Protein AF-A0A8T1YS46-F1 (afdb_monomer_lite)

Secondary structure (DSSP, 8-state):
-------SS--TTHHHHHHHHHHHH-TTS--EEEEEHHHHHHHGGGHHHHHHTT---EEEEEE-SSSS---GGG---HHHHHHHHHHHHSSS-EEEEEE---HHHH-

Radius of gyration: 14.26 Å; chains: 1; bounding box: 38×26×32 Å

Sequence (107 aa):
MNWLVSRGYPSLGFELSTAIGGSAANPNAVVVYIDGDGSFLNSLHELPTLYTENLPIKILLLNNHHFGVFQWEYMLREELQGAIQTMLDTPGSYLLDVVAPSQKEIA

pLDDT: mean 87.82, std 11.09, range [53.03, 97.88]

InterPro domains:
  IPR000399 TPP-binding enzyme, conserved site [PS00187] (20-39)
  IPR011766 Thiamine pyrophosphate enzyme, TPP-binding [PF02775] (2-73)
  IPR045229 Thiamine pyrophosphate enzyme [PTHR18968] (2-75)

Structure (mmCIF, N/CA/C/O backbone):
data_AF-A0A8T1YS46-F1
#
_entry.id   AF-A0A8T1YS46-F1
#
loop_
_atom_site.group_PDB
_atom_site.id
_atom_site.type_symbol
_atom_site.label_atom_id
_atom_site.label_alt_id
_atom_site.label_comp_id
_atom_site.label_asym_id
_atom_site.label_entity_id
_atom_site.label_seq_id
_atom_site.pdbx_PDB_ins_code
_atom_site.Cartn_x
_atom_site.Cartn_y
_atom_site.Cartn_z
_atom_site.occupancy
_atom_site.B_iso_or_equiv
_atom_site.auth_seq_id
_atom_site.auth_comp_id
_atom_site.auth_asym_id
_atom_site.auth_atom_id
_atom_site.pdbx_PDB_model_num
ATOM 1 N N . MET A 1 1 ? -12.255 -14.786 -1.022 1.00 53.91 1 MET A N 1
ATOM 2 C CA . MET A 1 1 ? -11.582 -14.461 -2.298 1.00 53.91 1 MET A CA 1
ATOM 3 C C . MET A 1 1 ? -10.528 -13.435 -1.925 1.00 53.91 1 MET A C 1
ATOM 5 O O . MET A 1 1 ? -10.913 -12.429 -1.353 1.00 53.91 1 MET A O 1
ATOM 9 N N . ASN A 1 2 ? -9.239 -13.744 -2.089 1.00 84.31 2 ASN A N 1
ATOM 10 C CA . ASN A 1 2 ? -8.159 -13.008 -1.401 1.00 84.31 2 ASN A CA 1
ATOM 11 C C . ASN A 1 2 ? -7.286 -12.170 -2.352 1.00 84.31 2 ASN A C 1
ATOM 13 O O . ASN A 1 2 ? -6.371 -11.501 -1.896 1.00 84.31 2 ASN A O 1
ATOM 17 N N . TRP A 1 3 ? -7.565 -12.217 -3.657 1.00 89.75 3 TRP A N 1
ATOM 18 C CA . TRP A 1 3 ? -6.828 -11.497 -4.694 1.00 89.75 3 TRP A CA 1
ATOM 19 C C . TRP A 1 3 ? -7.822 -10.772 -5.593 1.00 89.75 3 TRP A C 1
ATOM 21 O O . TRP A 1 3 ? -8.703 -11.412 -6.172 1.00 89.75 3 TRP A O 1
ATOM 31 N N . LEU A 1 4 ? -7.678 -9.453 -5.694 1.00 89.06 4 LEU A N 1
ATOM 32 C CA . LEU A 1 4 ? -8.492 -8.591 -6.544 1.00 89.06 4 LEU A CA 1
ATOM 33 C C . LEU A 1 4 ? -7.556 -7.931 -7.558 1.00 89.06 4 LEU A C 1
ATOM 35 O O . LEU A 1 4 ? -6.654 -7.199 -7.173 1.00 89.06 4 LEU A O 1
ATOM 39 N N . VAL A 1 5 ? -7.732 -8.248 -8.839 1.00 87.94 5 VAL A N 1
ATOM 40 C CA . VAL A 1 5 ? -6.878 -7.774 -9.940 1.00 87.94 5 VAL A CA 1
ATOM 41 C C . VAL A 1 5 ? -7.729 -7.565 -11.190 1.00 87.94 5 VAL A C 1
ATOM 43 O O . VAL A 1 5 ? -8.629 -8.370 -11.460 1.00 87.94 5 VAL A O 1
ATOM 46 N N . SER A 1 6 ? -7.446 -6.527 -11.982 1.00 83.94 6 SER A N 1
ATOM 47 C CA . SER A 1 6 ? -8.127 -6.349 -13.267 1.00 83.94 6 SER A CA 1
ATOM 48 C C . SER A 1 6 ? -7.551 -7.297 -14.323 1.00 83.94 6 SER A C 1
ATOM 50 O O . SER A 1 6 ? -6.425 -7.132 -14.784 1.00 83.94 6 SER A O 1
ATOM 52 N N . ARG A 1 7 ? -8.317 -8.329 -14.706 1.00 80.00 7 ARG A N 1
ATOM 53 C CA . ARG A 1 7 ? -7.858 -9.375 -15.648 1.00 80.00 7 ARG A CA 1
ATOM 54 C C . ARG A 1 7 ? -8.409 -9.239 -17.066 1.00 80.00 7 ARG A C 1
ATOM 56 O O . ARG A 1 7 ? -7.796 -9.755 -17.992 1.00 80.00 7 ARG A O 1
ATOM 63 N N . GLY A 1 8 ? -9.573 -8.609 -17.233 1.00 79.62 8 GLY A N 1
ATOM 64 C CA . GLY A 1 8 ? -10.247 -8.486 -18.535 1.00 79.62 8 GLY A CA 1
ATOM 65 C C . GLY A 1 8 ? -9.888 -7.210 -19.296 1.00 79.62 8 GLY A C 1
ATOM 66 O O . GLY A 1 8 ? -9.800 -7.227 -20.519 1.00 79.62 8 GLY A O 1
ATOM 67 N N . TYR A 1 9 ? -9.655 -6.118 -18.570 1.00 80.88 9 TYR A N 1
ATOM 68 C CA . TYR A 1 9 ? -9.253 -4.831 -19.122 1.00 80.88 9 TYR A CA 1
ATOM 69 C C . TYR A 1 9 ? -8.256 -4.186 -18.151 1.00 80.88 9 TYR A C 1
ATOM 71 O O . TYR A 1 9 ? -8.691 -3.621 -17.145 1.00 80.88 9 TYR A O 1
ATOM 79 N N . PRO A 1 10 ? -6.937 -4.334 -18.373 1.00 76.44 10 PRO A N 1
ATOM 80 C CA . PRO A 1 10 ? -5.922 -3.826 -17.454 1.00 76.44 10 PRO A CA 1
ATOM 81 C C . PRO A 1 10 ? -5.939 -2.292 -17.474 1.00 76.44 10 PRO A C 1
ATOM 83 O O . PRO A 1 10 ? -5.325 -1.657 -18.329 1.00 76.44 10 PRO A O 1
ATOM 86 N N . SER A 1 11 ? -6.719 -1.712 -16.563 1.00 81.38 11 SER A N 1
ATOM 87 C CA . SER A 1 11 ? -6.874 -0.272 -16.393 1.00 81.38 11 SER A CA 1
ATOM 88 C C . SER A 1 11 ? -5.948 0.186 -15.287 1.00 81.38 11 SER A C 1
ATOM 90 O O . SER A 1 11 ? -6.022 -0.338 -14.182 1.00 81.38 11 SER A O 1
ATOM 92 N N . LEU A 1 12 ? -5.134 1.194 -15.576 1.00 85.44 12 LEU A N 1
ATOM 93 C CA . LEU A 1 12 ? -4.290 1.839 -14.577 1.00 85.44 12 LEU A CA 1
ATOM 94 C C . LEU A 1 12 ? -5.158 2.567 -13.549 1.00 85.44 12 LEU A C 1
ATOM 96 O O . LEU A 1 12 ? -6.167 3.177 -13.918 1.00 85.44 12 LEU A O 1
ATOM 100 N N . GLY A 1 13 ? -4.757 2.502 -12.282 1.00 80.38 13 GLY A N 1
ATOM 101 C CA . GLY A 1 13 ? -5.456 3.146 -11.171 1.00 80.38 13 GLY A CA 1
ATOM 102 C C . GLY A 1 13 ? -6.746 2.448 -10.719 1.00 80.38 13 GLY A C 1
ATOM 103 O O . GLY A 1 13 ? -7.498 3.013 -9.929 1.00 80.38 13 GLY A O 1
ATOM 104 N N . PHE A 1 14 ? -7.028 1.229 -11.188 1.00 85.94 14 PHE A N 1
ATOM 105 C CA . PHE A 1 14 ? -8.181 0.437 -10.734 1.00 85.94 14 PHE A CA 1
ATOM 106 C C . PHE A 1 14 ? -8.001 -0.065 -9.291 1.00 85.94 14 PHE A C 1
ATOM 108 O O . PHE A 1 14 ? -8.956 -0.253 -8.531 1.00 85.94 14 PHE A O 1
ATOM 115 N N . GLU A 1 15 ? -6.758 -0.313 -8.917 1.00 88.06 15 GLU A N 1
ATOM 116 C CA . GLU A 1 15 ? -6.372 -1.108 -7.768 1.00 88.06 15 GLU A CA 1
ATOM 117 C C . GLU A 1 15 ? -6.613 -0.387 -6.433 1.00 88.06 15 GLU A C 1
ATOM 119 O O . GLU A 1 15 ? -7.046 -1.035 -5.477 1.00 88.06 15 GLU A O 1
ATOM 124 N N . LEU A 1 16 ? -6.423 0.938 -6.358 1.00 93.19 16 LEU A N 1
ATOM 125 C CA . LEU A 1 16 ? -6.679 1.699 -5.127 1.00 93.19 16 LEU A CA 1
ATOM 126 C C . LEU A 1 16 ? -8.178 1.754 -4.798 1.00 93.19 16 LEU A C 1
ATOM 128 O O . LEU A 1 16 ? -8.562 1.419 -3.677 1.00 93.19 16 LEU A O 1
ATOM 132 N N . SER A 1 17 ? -9.034 2.040 -5.782 1.00 93.19 17 SER A N 1
ATOM 133 C CA . SER A 1 17 ? -10.496 2.005 -5.621 1.00 93.19 17 SER A CA 1
ATOM 134 C C . SER A 1 17 ? -10.988 0.623 -5.168 1.00 93.19 17 SER A C 1
ATOM 136 O O . SER A 1 17 ? -11.870 0.486 -4.314 1.00 93.19 17 SER A O 1
ATOM 138 N N . THR A 1 18 ? -10.342 -0.429 -5.674 1.00 94.44 18 THR A N 1
ATOM 139 C CA . THR A 1 18 ? -10.614 -1.818 -5.305 1.00 94.44 18 THR A CA 1
ATOM 140 C C . THR A 1 18 ? -10.162 -2.122 -3.877 1.00 94.44 18 THR A C 1
ATOM 142 O O . THR A 1 18 ? -10.882 -2.799 -3.141 1.00 94.44 18 THR A O 1
ATOM 145 N N . ALA A 1 19 ? -9.011 -1.599 -3.449 1.00 95.50 19 ALA A N 1
ATOM 146 C CA . ALA A 1 19 ? -8.538 -1.711 -2.073 1.00 95.50 19 ALA A CA 1
ATOM 147 C C . ALA A 1 19 ? -9.444 -0.950 -1.090 1.00 95.50 19 ALA A C 1
ATOM 149 O O . ALA A 1 19 ? -9.753 -1.475 -0.020 1.00 95.50 19 ALA A O 1
ATOM 150 N N . ILE A 1 20 ? -9.936 0.233 -1.475 1.00 96.12 20 ILE A N 1
ATOM 151 C CA . ILE A 1 20 ? -10.940 1.004 -0.726 1.00 96.12 20 ILE A CA 1
ATOM 152 C C . ILE A 1 20 ? -12.205 0.167 -0.527 1.00 96.12 20 ILE A C 1
ATOM 154 O O . ILE A 1 20 ? -12.624 -0.055 0.610 1.00 96.12 20 ILE A O 1
ATOM 158 N N . GLY A 1 21 ? -12.764 -0.382 -1.609 1.00 95.00 21 GLY A N 1
ATOM 159 C CA . GLY A 1 21 ? -13.934 -1.258 -1.534 1.00 95.00 21 GLY A CA 1
ATOM 160 C C . GLY A 1 21 ? -13.683 -2.517 -0.698 1.00 95.00 21 GLY A C 1
ATOM 161 O O . GLY A 1 21 ? -14.526 -2.901 0.111 1.00 95.00 21 GLY A O 1
ATOM 162 N N . GLY A 1 22 ? -12.510 -3.137 -0.842 1.00 94.69 22 GLY A N 1
ATOM 163 C CA . GLY A 1 22 ? -12.110 -4.317 -0.075 1.00 94.69 22 GLY A CA 1
ATOM 164 C C . GLY A 1 22 ? -11.995 -4.048 1.426 1.00 94.69 22 GLY A C 1
ATOM 165 O O . GLY A 1 22 ? -12.476 -4.850 2.226 1.00 94.69 22 GLY A O 1
ATOM 166 N N . SER A 1 23 ? -11.409 -2.911 1.808 1.00 95.44 23 SER A N 1
ATOM 167 C CA . SER A 1 23 ? -11.262 -2.507 3.210 1.00 95.44 23 SER A CA 1
ATOM 168 C C . SER A 1 23 ? -12.609 -2.143 3.831 1.00 95.44 23 SER A C 1
ATOM 170 O O . SER A 1 23 ? -12.923 -2.615 4.922 1.00 95.44 23 SER A O 1
ATOM 172 N N . ALA A 1 24 ? -13.450 -1.401 3.105 1.00 95.38 24 ALA A N 1
ATOM 173 C CA . ALA A 1 24 ? -14.797 -1.058 3.553 1.00 95.38 24 ALA A CA 1
ATOM 174 C C . ALA A 1 24 ? -15.700 -2.298 3.705 1.00 95.38 24 ALA A C 1
ATOM 176 O O . ALA A 1 24 ? -16.462 -2.403 4.665 1.00 95.38 24 ALA A O 1
ATOM 177 N N . ALA A 1 25 ? -15.600 -3.264 2.786 1.00 95.56 25 ALA A N 1
ATOM 178 C CA . ALA A 1 25 ? -16.380 -4.501 2.837 1.00 95.56 25 ALA A CA 1
ATOM 179 C C . ALA A 1 25 ? -15.886 -5.490 3.906 1.00 95.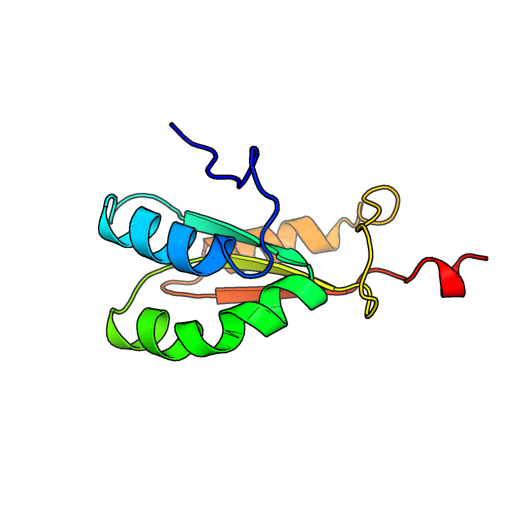56 25 ALA A C 1
ATOM 181 O O . ALA A 1 25 ? -16.641 -6.377 4.311 1.00 95.56 25 ALA A O 1
ATOM 182 N N . ASN A 1 26 ? -14.629 -5.377 4.345 1.00 94.12 26 ASN A N 1
ATOM 183 C CA . ASN A 1 26 ? -14.029 -6.312 5.292 1.00 94.12 26 ASN A CA 1
ATOM 184 C C . ASN A 1 26 ? -13.124 -5.594 6.316 1.00 94.12 26 ASN A C 1
ATOM 186 O O . ASN A 1 26 ? -11.899 -5.708 6.247 1.00 94.12 26 ASN A O 1
ATOM 190 N N . PRO A 1 27 ? -13.711 -4.890 7.306 1.00 91.56 27 PRO A N 1
ATOM 191 C CA . PRO A 1 27 ? -12.966 -4.005 8.213 1.00 91.56 27 PRO A CA 1
ATOM 192 C C . PRO A 1 27 ? -11.907 -4.698 9.082 1.00 91.56 27 PRO A C 1
ATOM 194 O O . PRO A 1 27 ? -11.005 -4.047 9.597 1.00 91.56 27 PRO A O 1
ATOM 197 N N . ASN A 1 28 ? -12.015 -6.018 9.260 1.00 93.12 28 ASN A N 1
ATOM 198 C CA . ASN A 1 28 ? -11.083 -6.815 10.065 1.00 93.12 28 ASN A CA 1
ATOM 199 C C . ASN A 1 28 ? -9.942 -7.426 9.236 1.00 93.12 28 ASN A C 1
ATOM 201 O O . ASN A 1 28 ? -9.071 -8.093 9.793 1.00 93.12 28 ASN A O 1
ATOM 205 N N . ALA A 1 29 ? -9.971 -7.276 7.911 1.00 93.56 29 ALA A N 1
ATOM 206 C CA . ALA A 1 29 ? -8.954 -7.826 7.033 1.00 93.56 29 ALA A CA 1
ATOM 207 C C . ALA A 1 29 ? -7.795 -6.840 6.856 1.00 93.56 29 ALA A C 1
ATOM 209 O O . ALA A 1 29 ? -7.994 -5.634 6.716 1.00 93.56 29 ALA A O 1
ATOM 210 N N . VAL A 1 30 ? -6.576 -7.373 6.778 1.00 95.00 30 VAL A N 1
ATOM 211 C CA . VAL A 1 30 ? -5.432 -6.604 6.285 1.00 95.00 30 VAL A CA 1
ATOM 212 C C . VAL A 1 30 ? -5.559 -6.499 4.769 1.00 95.00 30 VAL A C 1
ATOM 214 O O . VAL A 1 30 ? -5.491 -7.509 4.068 1.00 95.00 30 VAL A O 1
ATOM 217 N N . VAL A 1 31 ? -5.745 -5.280 4.267 1.00 96.75 31 VAL A N 1
ATOM 218 C CA . VAL A 1 31 ? -5.807 -4.999 2.830 1.00 96.75 31 VAL A CA 1
ATOM 219 C C . VAL A 1 31 ? -4.476 -4.420 2.381 1.00 96.75 31 VAL A C 1
ATOM 221 O O . VAL A 1 31 ? -4.059 -3.364 2.857 1.00 96.75 31 VAL A O 1
ATOM 224 N N . VAL A 1 32 ? -3.824 -5.122 1.454 1.00 96.75 32 VAL A N 1
ATOM 225 C CA . VAL A 1 32 ? -2.576 -4.683 0.828 1.00 96.75 32 VAL A CA 1
ATOM 226 C C . VAL A 1 32 ? -2.849 -4.341 -0.631 1.00 96.75 32 VAL A C 1
ATOM 228 O O . VAL A 1 32 ? -3.292 -5.186 -1.407 1.00 96.75 32 VAL A O 1
ATOM 231 N N . TYR A 1 33 ? -2.582 -3.093 -0.981 1.00 95.50 33 TYR A N 1
ATOM 232 C CA . TYR A 1 33 ? -2.583 -2.553 -2.328 1.00 95.50 33 TYR A CA 1
ATOM 233 C C . TYR A 1 33 ? -1.144 -2.583 -2.853 1.00 95.50 33 TYR A C 1
ATOM 235 O O . TYR A 1 33 ? -0.269 -1.935 -2.285 1.00 95.50 33 TYR A O 1
ATOM 243 N N . ILE A 1 34 ? -0.890 -3.372 -3.897 1.00 93.62 34 ILE A N 1
ATOM 244 C CA . ILE A 1 34 ? 0.431 -3.515 -4.522 1.00 93.62 34 ILE A CA 1
ATOM 245 C C . ILE A 1 34 ? 0.346 -2.915 -5.918 1.00 93.62 34 ILE A C 1
ATOM 247 O O . ILE A 1 34 ? -0.511 -3.341 -6.692 1.00 93.62 34 ILE A O 1
ATOM 251 N N . ASP A 1 35 ? 1.218 -1.960 -6.241 1.00 92.88 35 ASP A N 1
ATOM 252 C CA . ASP A 1 35 ? 1.187 -1.304 -7.550 1.00 92.88 35 ASP A CA 1
ATOM 253 C C . ASP A 1 35 ? 2.534 -0.734 -7.984 1.00 92.88 35 ASP A C 1
ATOM 255 O O . ASP A 1 35 ? 3.438 -0.574 -7.168 1.00 92.88 35 ASP A O 1
ATOM 259 N N . GLY A 1 36 ? 2.650 -0.406 -9.269 1.00 92.00 36 GLY A N 1
ATOM 260 C CA . GLY A 1 36 ? 3.757 0.379 -9.811 1.00 92.00 36 GLY A CA 1
ATOM 261 C C . GLY A 1 36 ? 3.522 1.888 -9.692 1.00 92.00 36 GLY A C 1
ATOM 262 O O . GLY A 1 36 ? 2.381 2.351 -9.657 1.00 92.00 36 GLY A O 1
ATOM 263 N N . ASP A 1 37 ? 4.600 2.671 -9.713 1.00 91.62 37 ASP A N 1
ATOM 264 C CA . ASP A 1 37 ? 4.580 4.143 -9.692 1.00 91.62 37 ASP A CA 1
ATOM 265 C C . ASP A 1 37 ? 3.705 4.744 -10.801 1.00 91.62 37 ASP A C 1
ATOM 267 O O . ASP A 1 37 ? 2.884 5.625 -10.542 1.00 91.62 37 ASP A O 1
ATOM 271 N N . GLY A 1 38 ? 3.802 4.219 -12.026 1.00 91.00 38 GLY A N 1
ATOM 272 C CA . GLY A 1 38 ? 2.995 4.694 -13.150 1.00 91.00 38 GLY A CA 1
ATOM 273 C C . GLY A 1 38 ? 1.485 4.522 -12.945 1.00 91.00 38 GLY A C 1
ATOM 274 O O . GLY A 1 38 ? 0.715 5.432 -13.253 1.00 91.00 38 GLY A O 1
ATOM 275 N N . SER A 1 39 ? 1.044 3.378 -12.417 1.00 91.56 39 SER A N 1
ATOM 276 C CA . SER A 1 39 ? -0.379 3.119 -12.152 1.00 91.56 39 SER A CA 1
ATOM 277 C C . SER A 1 39 ? -0.866 3.896 -10.930 1.00 91.56 39 SER A C 1
ATOM 279 O O . SER A 1 39 ? -1.896 4.564 -11.009 1.00 91.56 39 SER A O 1
ATOM 281 N N . PHE A 1 40 ? -0.069 3.938 -9.860 1.00 94.00 40 PHE A N 1
ATOM 282 C CA . PHE A 1 40 ? -0.386 4.682 -8.642 1.00 94.00 40 PHE A CA 1
ATOM 283 C C . PHE A 1 40 ? -0.658 6.171 -8.902 1.00 94.00 40 PHE A C 1
ATOM 285 O O . PHE A 1 40 ? -1.585 6.751 -8.336 1.00 94.00 40 PHE A O 1
ATOM 292 N N . LEU A 1 41 ? 0.094 6.797 -9.816 1.00 93.38 41 LEU A N 1
ATOM 293 C CA . LEU A 1 41 ? -0.139 8.189 -10.214 1.00 93.38 41 LEU A CA 1
ATOM 294 C C . LEU A 1 41 ? -1.523 8.423 -10.847 1.00 93.38 41 LEU A C 1
ATOM 296 O O . LEU A 1 41 ? -2.046 9.533 -10.754 1.00 93.38 41 LEU A O 1
ATOM 300 N N . ASN A 1 42 ? -2.142 7.401 -11.447 1.00 93.06 42 ASN A N 1
ATOM 301 C CA . ASN A 1 42 ? -3.492 7.505 -12.010 1.00 93.06 42 ASN A CA 1
ATOM 302 C C . ASN A 1 42 ? -4.584 7.466 -10.927 1.00 93.06 42 ASN A C 1
ATOM 304 O O . ASN A 1 42 ? -5.654 8.037 -11.128 1.00 93.06 42 ASN A O 1
ATOM 308 N N . SER A 1 43 ? -4.317 6.855 -9.770 1.00 92.44 43 SER A N 1
ATOM 309 C CA . SER A 1 43 ? -5.272 6.727 -8.658 1.00 92.44 43 SER A CA 1
ATOM 310 C C . SER A 1 43 ? -4.973 7.622 -7.455 1.00 92.44 43 SER A C 1
ATOM 312 O O . SER A 1 43 ? -5.746 7.652 -6.505 1.00 92.44 43 SER A O 1
ATOM 314 N N . LEU A 1 44 ? -3.891 8.404 -7.480 1.00 93.19 44 LEU A N 1
ATOM 315 C CA . LEU A 1 44 ? -3.440 9.234 -6.352 1.00 93.19 44 LEU A CA 1
ATOM 316 C C . LEU A 1 44 ? -4.528 10.167 -5.777 1.00 93.19 44 LEU A C 1
ATOM 318 O O . LEU A 1 44 ? -4.523 10.488 -4.589 1.00 93.19 44 LEU A O 1
ATOM 322 N N . HIS A 1 45 ? -5.491 10.569 -6.605 1.00 94.12 45 HIS A N 1
ATOM 323 C CA . HIS A 1 45 ? -6.634 11.393 -6.217 1.00 94.12 45 HIS A CA 1
ATOM 324 C C . HIS A 1 45 ? -7.608 10.717 -5.230 1.00 94.12 45 HIS A C 1
ATOM 326 O O . HIS A 1 45 ? -8.437 11.415 -4.652 1.00 94.12 45 HIS A O 1
ATOM 332 N N . GLU A 1 46 ? -7.504 9.404 -5.000 1.00 95.00 46 GLU A N 1
ATOM 333 C CA . GLU A 1 46 ? -8.318 8.659 -4.026 1.00 95.00 46 GLU A CA 1
ATOM 334 C C . GLU A 1 46 ? -7.675 8.573 -2.627 1.00 95.00 46 GLU A C 1
ATOM 336 O O . GLU A 1 46 ? -8.331 8.173 -1.665 1.00 95.00 46 GLU A O 1
ATOM 341 N N . LEU A 1 47 ? -6.410 8.990 -2.462 1.00 94.81 47 LEU A N 1
ATOM 342 C CA . LEU A 1 47 ? -5.754 9.036 -1.145 1.00 94.81 47 LEU A CA 1
ATOM 343 C C . LEU A 1 47 ? -6.526 9.861 -0.096 1.00 94.81 47 LEU A C 1
ATOM 345 O O . LEU A 1 47 ? -6.588 9.423 1.057 1.00 94.81 47 LEU A O 1
ATOM 349 N N . PRO A 1 48 ? -7.149 11.011 -0.438 1.00 96.25 48 PRO A N 1
ATOM 350 C CA . PRO A 1 48 ? -8.009 11.723 0.499 1.00 96.25 48 PRO A CA 1
ATOM 351 C C . PRO A 1 48 ? -9.164 10.862 1.010 1.00 96.25 48 PRO A C 1
ATOM 353 O O . PRO A 1 48 ? -9.456 10.929 2.196 1.00 96.25 48 PRO A O 1
ATOM 356 N N . THR A 1 49 ? -9.774 10.021 0.168 1.00 95.38 49 THR A N 1
ATOM 357 C CA . THR A 1 49 ? -10.866 9.120 0.572 1.00 95.38 49 THR A CA 1
ATOM 358 C C . THR A 1 49 ? -10.394 8.099 1.600 1.00 95.38 49 THR A C 1
ATOM 360 O O . THR A 1 49 ? -11.046 7.898 2.620 1.00 95.38 49 THR A O 1
ATOM 363 N N . LEU A 1 50 ? -9.229 7.490 1.370 1.00 94.19 50 LEU A N 1
ATOM 364 C CA . LEU A 1 50 ? -8.613 6.563 2.320 1.00 94.19 50 LEU A CA 1
ATOM 365 C C . LEU A 1 50 ? -8.386 7.230 3.688 1.00 94.19 50 LEU A C 1
ATOM 367 O O . LEU A 1 50 ? -8.661 6.616 4.720 1.00 94.19 50 LEU A O 1
ATOM 371 N N . TYR A 1 51 ? -7.947 8.494 3.697 1.00 93.94 51 TYR A N 1
ATOM 372 C CA . TYR A 1 51 ? -7.754 9.267 4.925 1.00 93.94 51 TYR A CA 1
ATOM 373 C C . TYR A 1 51 ? -9.079 9.635 5.607 1.00 93.94 51 TYR A C 1
ATOM 375 O O . TYR A 1 51 ? -9.220 9.434 6.812 1.00 93.94 51 TYR A O 1
ATOM 383 N N . THR A 1 52 ? -10.061 10.156 4.864 1.00 97.00 52 THR A N 1
ATOM 384 C CA . THR A 1 52 ? -11.341 10.615 5.431 1.00 97.00 52 THR A CA 1
ATOM 385 C C . THR A 1 52 ? -12.177 9.471 5.986 1.00 97.00 52 THR A C 1
ATOM 387 O O . THR A 1 52 ? -12.802 9.630 7.031 1.00 97.00 52 THR A O 1
ATOM 390 N N . GLU A 1 53 ? -12.155 8.316 5.321 1.00 96.50 53 GLU A N 1
ATOM 391 C CA . GLU A 1 53 ? -12.867 7.105 5.745 1.00 96.50 53 GLU A CA 1
ATOM 392 C C . GLU A 1 53 ? -12.061 6.265 6.754 1.00 96.50 53 GLU A C 1
ATOM 394 O O . GLU A 1 53 ? -12.527 5.226 7.219 1.00 96.50 53 GLU A O 1
ATOM 399 N N . ASN A 1 54 ? -10.856 6.720 7.119 1.00 95.50 54 ASN A N 1
ATOM 400 C CA . ASN A 1 54 ? -9.974 6.087 8.099 1.00 95.50 54 ASN A CA 1
ATOM 401 C C . ASN A 1 54 ? -9.676 4.607 7.772 1.00 95.50 54 ASN A C 1
ATOM 403 O O . ASN A 1 54 ? -9.674 3.738 8.648 1.00 95.50 54 ASN A O 1
ATOM 407 N N . LEU A 1 55 ? -9.452 4.315 6.485 1.00 97.12 55 LEU A N 1
ATOM 408 C CA . LEU A 1 55 ? -9.269 2.954 5.982 1.00 97.12 55 LEU A CA 1
ATOM 409 C C . LEU A 1 55 ? -7.812 2.493 6.178 1.00 97.12 55 LEU A C 1
ATOM 411 O O . LEU A 1 55 ? -6.891 3.137 5.667 1.00 97.12 55 LEU A O 1
ATOM 415 N N . PRO A 1 56 ? -7.558 1.360 6.866 1.00 96.56 56 PRO A N 1
ATOM 416 C CA . PRO A 1 56 ? -6.209 0.902 7.209 1.00 96.56 56 PRO A CA 1
ATOM 417 C C . PRO A 1 56 ? -5.504 0.168 6.049 1.00 96.56 56 PRO A C 1
ATOM 419 O O . PRO A 1 56 ? -4.992 -0.941 6.212 1.00 96.56 56 PRO A O 1
ATOM 422 N N . ILE A 1 57 ? -5.484 0.771 4.859 1.00 97.50 57 ILE A N 1
ATOM 423 C CA . ILE A 1 57 ? -4.923 0.160 3.645 1.00 97.50 57 ILE A CA 1
ATOM 424 C C . ILE A 1 57 ? -3.393 0.279 3.642 1.00 97.50 57 ILE A C 1
ATOM 426 O O . ILE A 1 57 ? -2.830 1.352 3.876 1.00 97.50 57 ILE A O 1
ATOM 430 N N . LYS A 1 58 ? -2.714 -0.834 3.353 1.00 97.75 58 LYS A N 1
ATOM 431 C CA . LYS A 1 58 ? -1.253 -0.918 3.220 1.00 97.75 58 LYS A CA 1
ATOM 432 C C . LYS A 1 58 ? -0.865 -0.790 1.755 1.00 97.75 58 LYS A C 1
ATOM 434 O O . LYS A 1 58 ? -1.268 -1.626 0.958 1.00 97.75 58 LYS A O 1
ATOM 439 N N . ILE A 1 59 ? -0.105 0.235 1.400 1.00 97.25 59 ILE A N 1
ATOM 440 C CA . ILE A 1 59 ? 0.318 0.517 0.028 1.00 97.25 59 ILE A CA 1
ATOM 441 C C . ILE A 1 59 ? 1.767 0.064 -0.129 1.00 97.25 59 ILE A C 1
ATOM 443 O O . ILE A 1 59 ? 2.663 0.638 0.485 1.00 97.25 59 ILE A O 1
ATOM 447 N N . LEU A 1 60 ? 1.990 -0.959 -0.948 1.00 95.56 60 LEU A N 1
ATOM 448 C CA . LEU A 1 60 ? 3.307 -1.428 -1.358 1.00 95.56 60 LEU A CA 1
ATOM 449 C C . LEU A 1 60 ? 3.575 -0.929 -2.778 1.00 95.56 60 LEU A C 1
ATOM 451 O O . LEU A 1 60 ? 3.103 -1.520 -3.752 1.00 95.56 60 LEU A O 1
ATOM 455 N N . LEU A 1 61 ? 4.310 0.173 -2.879 1.00 93.94 61 LEU A N 1
ATOM 456 C CA . LEU A 1 61 ? 4.629 0.804 -4.150 1.00 93.94 61 LEU A CA 1
ATOM 457 C C . LEU A 1 61 ? 5.940 0.235 -4.697 1.00 93.94 61 LEU A C 1
ATOM 459 O O . LEU A 1 61 ? 6.970 0.271 -4.030 1.00 93.94 61 LEU A O 1
ATOM 463 N N . LEU A 1 62 ? 5.895 -0.297 -5.912 1.00 92.12 62 LEU A N 1
ATOM 464 C CA . LEU A 1 62 ? 7.036 -0.840 -6.639 1.00 92.12 62 LEU A CA 1
ATOM 465 C C . LEU A 1 62 ? 7.512 0.201 -7.649 1.00 92.12 62 LEU A C 1
ATOM 467 O O . LEU A 1 62 ? 6.988 0.303 -8.758 1.00 92.12 62 LEU A O 1
ATOM 471 N N . ASN A 1 63 ? 8.488 1.004 -7.247 1.00 91.12 63 ASN A N 1
ATOM 472 C CA . ASN A 1 63 ? 8.877 2.204 -7.970 1.00 91.12 63 ASN A CA 1
ATOM 473 C C . ASN A 1 63 ? 10.161 1.964 -8.766 1.00 91.12 63 ASN A C 1
ATOM 475 O O . ASN A 1 63 ? 11.232 1.793 -8.189 1.00 91.12 63 ASN A O 1
ATOM 479 N N . ASN A 1 64 ? 10.056 1.945 -10.094 1.00 89.31 64 ASN A N 1
ATOM 480 C CA . ASN A 1 64 ? 11.206 1.818 -10.999 1.00 89.31 64 ASN A CA 1
ATOM 481 C C . ASN A 1 64 ? 11.456 3.102 -11.816 1.00 89.31 64 ASN A C 1
ATOM 483 O O . 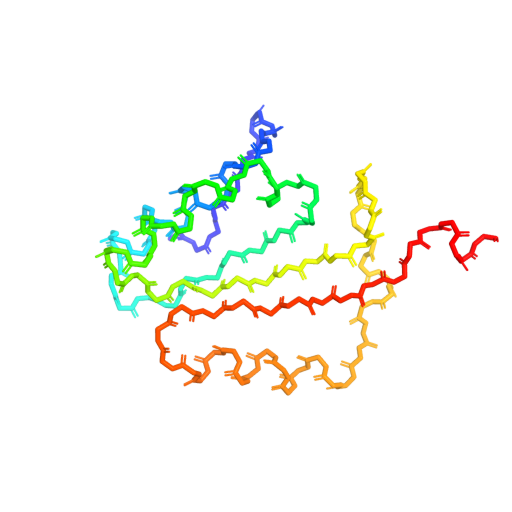ASN A 1 64 ? 12.222 3.081 -12.787 1.00 89.31 64 ASN A O 1
ATOM 487 N N . HIS A 1 65 ? 10.791 4.206 -11.456 1.00 87.44 65 HIS A N 1
ATOM 488 C CA . HIS A 1 65 ? 10.822 5.491 -12.157 1.00 87.44 65 HIS A CA 1
ATOM 489 C C . HIS A 1 65 ? 10.480 5.413 -13.655 1.00 87.44 65 HIS A C 1
ATOM 491 O O . HIS A 1 65 ? 10.918 6.257 -14.444 1.00 87.44 65 HIS A O 1
ATOM 497 N N . HIS A 1 66 ? 9.750 4.382 -14.081 1.00 84.44 66 HIS A N 1
ATOM 498 C CA . HIS A 1 66 ? 9.465 4.117 -15.482 1.00 84.44 66 HIS A CA 1
ATOM 499 C C . HIS A 1 66 ? 8.036 3.627 -15.677 1.00 84.44 66 HIS A C 1
ATOM 501 O O . HIS A 1 66 ? 7.556 2.691 -15.050 1.00 84.44 66 HIS A O 1
ATOM 507 N N . PHE A 1 67 ? 7.380 4.181 -16.691 1.00 82.19 67 PHE A N 1
ATOM 508 C CA . PHE A 1 67 ? 6.118 3.636 -17.158 1.00 82.19 67 PHE A CA 1
ATOM 509 C C . PHE A 1 67 ? 6.367 2.335 -17.937 1.00 82.19 67 PHE A C 1
ATOM 511 O O . PHE A 1 67 ? 6.649 2.356 -19.137 1.00 82.19 67 PHE A O 1
ATOM 518 N N . GLY A 1 68 ? 6.327 1.200 -17.243 1.00 78.94 68 GLY A N 1
ATOM 519 C CA . GLY A 1 68 ? 6.629 -0.106 -17.816 1.00 78.94 68 GLY A CA 1
ATOM 520 C C . 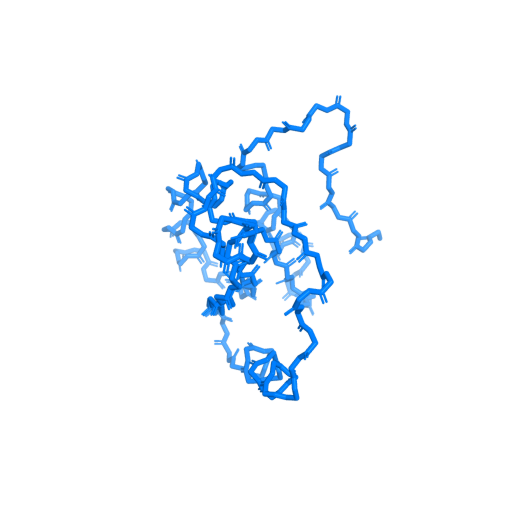GLY A 1 68 ? 6.358 -1.259 -16.857 1.00 78.94 68 GLY A C 1
ATOM 521 O O . GLY A 1 68 ? 5.937 -1.068 -15.719 1.00 78.94 68 GLY A O 1
ATOM 522 N N . VAL A 1 69 ? 6.596 -2.478 -17.336 1.00 79.81 69 VAL A N 1
ATOM 523 C CA . VAL A 1 69 ? 6.427 -3.683 -16.522 1.00 79.81 69 VAL A CA 1
ATOM 524 C C . VAL A 1 69 ? 7.535 -3.746 -15.479 1.00 79.81 69 VAL A C 1
ATOM 526 O O . VAL A 1 69 ? 8.722 -3.650 -15.796 1.00 79.81 69 VAL A O 1
ATOM 529 N N . PHE A 1 70 ? 7.130 -3.931 -14.230 1.00 79.62 70 PHE A N 1
ATOM 530 C CA . PHE A 1 70 ? 8.047 -4.152 -13.131 1.00 79.62 70 PHE A CA 1
ATOM 531 C C . PHE A 1 70 ? 8.710 -5.536 -13.246 1.00 79.62 70 PHE A C 1
ATOM 533 O O . PHE A 1 70 ? 8.023 -6.545 -13.408 1.00 79.62 70 PHE A O 1
ATOM 540 N N . GLN A 1 71 ? 10.040 -5.591 -13.147 1.00 76.50 71 GLN A N 1
ATOM 541 C CA . GLN A 1 71 ? 10.813 -6.837 -13.176 1.00 76.50 71 GLN A CA 1
ATOM 542 C C . GLN A 1 71 ? 11.215 -7.247 -11.759 1.00 76.50 71 GLN A C 1
ATOM 544 O O . GLN A 1 71 ? 11.958 -6.544 -11.074 1.00 76.50 71 GLN A O 1
ATOM 549 N N . TRP A 1 72 ? 10.694 -8.387 -11.315 1.00 74.56 72 TRP A N 1
ATOM 550 C CA . TRP A 1 72 ? 10.813 -8.890 -9.945 1.00 74.56 72 TRP A CA 1
ATOM 551 C C . 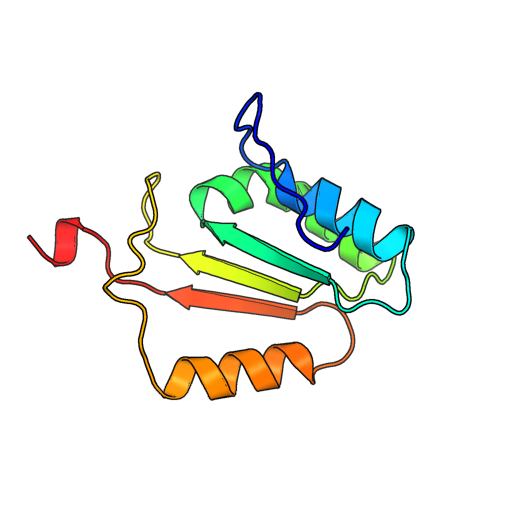TRP A 1 72 ? 12.187 -9.500 -9.642 1.00 74.56 72 TRP A C 1
ATOM 553 O O . TRP A 1 72 ? 12.536 -9.677 -8.476 1.00 74.56 72 TRP A O 1
ATOM 563 N N . GLU A 1 73 ? 12.987 -9.783 -10.669 1.00 71.31 73 GLU A N 1
ATOM 564 C CA . GLU A 1 73 ? 14.296 -10.432 -10.577 1.00 71.31 73 GLU A CA 1
ATOM 565 C C . GLU A 1 73 ? 15.302 -9.642 -9.718 1.00 71.31 73 GLU A C 1
ATOM 567 O O . GLU A 1 73 ? 16.266 -10.210 -9.209 1.00 71.31 73 GLU A O 1
ATOM 572 N N . TYR A 1 74 ? 15.059 -8.346 -9.501 1.00 66.75 74 TYR A N 1
ATOM 573 C CA . TYR A 1 74 ? 15.951 -7.436 -8.773 1.00 66.75 74 TYR A CA 1
ATOM 574 C C . TYR A 1 74 ? 15.485 -7.101 -7.342 1.00 66.75 74 TYR A C 1
ATOM 576 O O . TYR A 1 74 ? 16.079 -6.241 -6.690 1.00 66.75 74 TYR A O 1
ATOM 584 N N . MET A 1 75 ? 14.431 -7.759 -6.840 1.00 67.50 75 MET A N 1
ATOM 585 C CA . MET A 1 75 ? 13.720 -7.355 -5.612 1.00 67.50 75 MET A CA 1
ATOM 586 C C . MET A 1 75 ? 14.068 -8.110 -4.329 1.00 67.50 75 MET A C 1
ATOM 588 O O . MET A 1 75 ? 13.495 -7.830 -3.276 1.00 67.50 75 MET A O 1
ATOM 592 N N . LEU A 1 76 ? 15.004 -9.054 -4.364 1.00 64.38 76 LEU A N 1
ATOM 593 C CA . LEU A 1 76 ? 15.346 -9.835 -3.176 1.00 64.38 76 LEU A CA 1
ATOM 594 C C . LEU A 1 76 ? 16.408 -9.111 -2.340 1.00 64.38 76 LEU A C 1
ATOM 596 O O . LEU A 1 76 ? 17.600 -9.186 -2.629 1.00 64.38 76 LEU A O 1
ATOM 600 N N . ARG A 1 77 ? 15.953 -8.408 -1.298 1.00 72.94 77 ARG A N 1
ATOM 601 C CA . ARG A 1 77 ? 16.790 -7.726 -0.300 1.00 72.94 77 ARG A CA 1
ATOM 602 C C . ARG A 1 77 ? 16.341 -8.121 1.104 1.00 72.94 77 ARG A C 1
ATOM 604 O O . ARG A 1 77 ? 15.142 -8.112 1.377 1.00 72.94 77 ARG A O 1
ATOM 611 N N . GLU A 1 78 ? 17.278 -8.446 1.995 1.00 75.31 78 GLU A N 1
ATOM 612 C CA . GLU A 1 78 ? 16.956 -8.788 3.391 1.00 75.31 78 GLU A CA 1
ATOM 613 C C . GLU A 1 78 ? 16.251 -7.625 4.111 1.00 75.31 78 GLU A C 1
ATOM 615 O O . GLU A 1 78 ? 15.341 -7.850 4.910 1.00 75.31 78 GLU A O 1
ATOM 620 N N . GLU A 1 79 ? 16.581 -6.372 3.770 1.00 81.06 79 GLU A N 1
ATOM 621 C CA . GLU A 1 79 ? 15.961 -5.197 4.391 1.00 81.06 79 GLU A CA 1
ATOM 622 C C . GLU A 1 79 ? 14.467 -5.048 4.051 1.00 81.06 79 GLU A C 1
ATOM 624 O O . GLU A 1 79 ? 13.702 -4.487 4.842 1.00 81.06 79 GLU A O 1
ATOM 629 N N . LEU A 1 80 ? 14.019 -5.583 2.906 1.00 88.38 80 LEU A N 1
ATOM 630 C CA . LEU A 1 80 ? 12.629 -5.466 2.458 1.00 88.38 80 LEU A CA 1
ATOM 631 C C . LEU A 1 80 ? 11.667 -6.188 3.408 1.00 88.38 80 LEU A C 1
ATOM 633 O O . LEU A 1 80 ? 10.571 -5.696 3.670 1.00 88.38 80 LEU A O 1
ATOM 637 N N . GLN A 1 81 ? 12.080 -7.324 3.973 1.00 90.06 81 GLN A N 1
ATOM 638 C CA . GLN A 1 81 ? 11.244 -8.071 4.909 1.00 90.06 81 GLN A CA 1
ATOM 639 C C . GLN A 1 81 ? 10.963 -7.260 6.183 1.00 90.06 81 GLN A C 1
ATOM 641 O O . GLN A 1 81 ? 9.817 -7.193 6.629 1.00 90.06 81 GLN A O 1
ATOM 646 N N . GLY A 1 82 ? 11.986 -6.604 6.741 1.00 93.19 82 GLY A N 1
ATOM 647 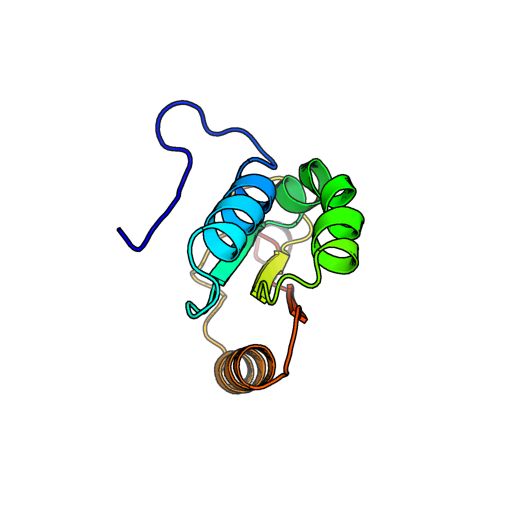C CA . GLY A 1 82 ? 11.836 -5.754 7.926 1.00 93.19 82 GLY A CA 1
ATOM 648 C C . GLY A 1 82 ? 10.963 -4.523 7.664 1.00 93.19 82 GLY A C 1
ATOM 649 O O . GLY A 1 82 ? 10.143 -4.145 8.506 1.00 93.19 82 GLY A O 1
ATOM 650 N N . ALA A 1 83 ? 11.077 -3.932 6.472 1.00 94.31 83 ALA A N 1
ATOM 651 C CA . ALA A 1 83 ? 10.240 -2.809 6.059 1.00 94.31 83 ALA A CA 1
ATOM 652 C C . ALA A 1 83 ? 8.768 -3.219 5.873 1.00 94.31 83 ALA A C 1
ATOM 654 O O . ALA A 1 83 ? 7.872 -2.535 6.369 1.00 94.31 83 ALA A O 1
ATOM 655 N N . ILE A 1 84 ? 8.509 -4.365 5.230 1.00 95.12 84 ILE A N 1
ATOM 656 C CA . ILE A 1 84 ? 7.152 -4.911 5.078 1.00 95.12 84 ILE A CA 1
ATOM 657 C C . ILE A 1 84 ? 6.537 -5.205 6.448 1.00 95.12 84 ILE A C 1
ATOM 659 O O . ILE A 1 84 ? 5.390 -4.834 6.687 1.00 95.12 84 ILE A O 1
ATOM 663 N N . GLN A 1 85 ? 7.287 -5.816 7.368 1.00 95.94 85 GLN A N 1
ATOM 664 C CA . GLN A 1 85 ? 6.790 -6.081 8.719 1.00 95.94 85 GLN A CA 1
ATOM 665 C C . GLN A 1 85 ? 6.411 -4.779 9.438 1.00 95.94 85 GLN A C 1
ATOM 667 O O . GLN A 1 85 ? 5.312 -4.663 9.973 1.00 95.94 85 GLN A O 1
ATOM 672 N N . THR A 1 86 ? 7.266 -3.757 9.348 1.00 97.25 86 THR A N 1
ATOM 673 C CA . THR A 1 86 ? 6.991 -2.426 9.912 1.00 97.25 86 THR A CA 1
ATOM 674 C C . THR A 1 86 ? 5.711 -1.806 9.333 1.00 97.25 86 THR A C 1
ATOM 676 O O . THR A 1 86 ? 4.892 -1.258 10.074 1.00 97.25 86 THR A O 1
ATOM 679 N N . MET A 1 87 ? 5.502 -1.917 8.016 1.00 97.88 87 MET A N 1
ATOM 680 C CA . MET A 1 87 ? 4.286 -1.447 7.338 1.00 97.88 87 MET A CA 1
ATOM 681 C C . MET A 1 87 ? 3.028 -2.157 7.864 1.00 97.88 87 MET A C 1
ATOM 683 O O . MET A 1 87 ? 1.993 -1.514 8.076 1.00 97.88 87 MET A O 1
ATOM 687 N N . LEU A 1 88 ? 3.108 -3.477 8.054 1.00 97.31 88 LEU A N 1
ATOM 688 C CA . LEU A 1 88 ? 2.004 -4.300 8.547 1.00 97.31 88 LEU A CA 1
ATOM 689 C C . LEU A 1 88 ? 1.666 -3.987 10.011 1.00 97.31 88 LEU A C 1
ATOM 691 O O . LEU A 1 88 ? 0.486 -3.867 10.335 1.00 97.31 88 LEU A O 1
ATOM 695 N N . ASP A 1 89 ? 2.679 -3.788 10.856 1.00 97.44 89 ASP A N 1
ATOM 696 C CA . ASP A 1 89 ? 2.511 -3.540 12.293 1.00 97.44 89 ASP A CA 1
ATOM 697 C C . ASP A 1 89 ? 2.064 -2.108 12.619 1.00 97.44 89 ASP A C 1
ATOM 699 O O . ASP A 1 89 ? 1.461 -1.862 13.666 1.00 97.44 89 ASP A O 1
ATOM 703 N N . THR A 1 90 ? 2.339 -1.145 11.735 1.00 97.69 90 THR A N 1
ATOM 704 C CA . THR A 1 90 ? 1.933 0.251 11.947 1.00 97.69 90 THR A CA 1
ATOM 705 C C . THR A 1 90 ? 0.405 0.374 11.875 1.00 97.69 90 THR A C 1
ATOM 707 O O . THR A 1 90 ? -0.179 -0.039 10.877 1.00 97.69 90 THR A O 1
ATOM 710 N N . PRO A 1 91 ? -0.292 0.951 12.868 1.00 95.69 91 PRO A N 1
ATOM 711 C CA . PRO A 1 91 ? -1.739 1.152 12.783 1.00 95.69 91 PRO A CA 1
ATOM 712 C C . PRO A 1 91 ? -2.148 2.106 11.651 1.00 95.69 91 PRO A C 1
ATOM 714 O O . PRO A 1 91 ? -1.441 3.064 11.349 1.00 95.69 91 PRO A O 1
ATOM 717 N N . GLY A 1 92 ? -3.325 1.875 11.065 1.00 94.50 92 GLY A N 1
ATOM 718 C CA . GLY A 1 92 ? -3.871 2.724 10.002 1.00 94.50 92 GLY A CA 1
ATOM 719 C C . GLY A 1 92 ? -3.210 2.504 8.640 1.00 94.50 92 GLY A C 1
ATOM 720 O O . GLY A 1 92 ? -2.582 1.472 8.385 1.00 94.50 92 GLY A O 1
ATOM 721 N N . SER A 1 93 ? -3.399 3.461 7.735 1.00 96.12 93 SER A N 1
ATOM 722 C CA . SER A 1 93 ? -2.823 3.413 6.393 1.00 96.12 93 SER A CA 1
ATOM 723 C C . SER A 1 93 ? -1.312 3.632 6.403 1.00 96.12 93 SER A C 1
ATOM 725 O O . SER A 1 93 ? -0.810 4.436 7.187 1.00 96.12 93 SER A O 1
ATOM 727 N N . TYR A 1 94 ? -0.591 2.980 5.493 1.00 97.56 94 TYR A N 1
ATOM 728 C CA . TYR A 1 94 ? 0.863 3.116 5.381 1.00 97.56 94 TYR A CA 1
ATOM 729 C C . TYR A 1 94 ? 1.299 2.998 3.923 1.00 97.56 94 TYR A C 1
ATOM 731 O O . TYR A 1 94 ? 0.781 2.135 3.219 1.00 97.56 94 TYR A O 1
ATOM 739 N N . LEU A 1 95 ? 2.257 3.820 3.486 1.00 97.06 95 LE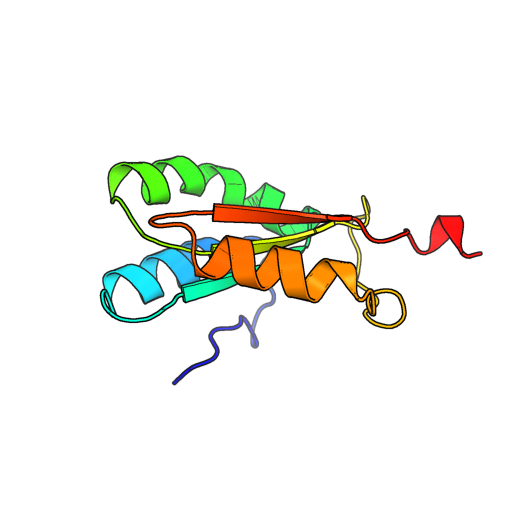U A N 1
ATOM 740 C CA . LEU A 1 95 ? 2.875 3.723 2.163 1.00 97.06 95 LEU A CA 1
ATOM 741 C C . LEU A 1 95 ? 4.339 3.317 2.306 1.00 97.06 95 LEU A C 1
ATOM 743 O O . LEU A 1 95 ? 5.124 4.025 2.934 1.00 97.06 95 LEU A O 1
ATOM 747 N N . LEU A 1 96 ? 4.688 2.177 1.715 1.00 96.44 96 LEU A N 1
ATOM 748 C CA . LEU A 1 96 ? 6.050 1.682 1.590 1.00 96.44 96 LEU A CA 1
ATOM 749 C C . LEU A 1 96 ? 6.494 1.816 0.131 1.00 96.44 96 LEU A C 1
ATOM 751 O O . LEU A 1 96 ? 6.026 1.072 -0.729 1.00 96.44 96 LEU A O 1
ATOM 755 N N . ASP A 1 97 ? 7.388 2.771 -0.126 1.00 94.56 97 ASP A N 1
ATOM 756 C CA . ASP A 1 97 ? 8.012 2.976 -1.435 1.00 94.56 97 ASP A CA 1
ATOM 757 C C . ASP A 1 97 ? 9.241 2.075 -1.571 1.00 94.56 97 ASP A C 1
ATOM 759 O O . ASP A 1 97 ? 10.256 2.271 -0.896 1.00 94.56 97 ASP A O 1
ATOM 763 N N . VAL A 1 98 ? 9.130 1.048 -2.411 1.00 91.81 98 VAL A N 1
ATOM 764 C CA . VAL A 1 98 ? 10.218 0.122 -2.707 1.00 91.81 98 VAL A CA 1
ATOM 765 C C . VAL A 1 98 ? 10.847 0.520 -4.029 1.00 91.81 98 VAL A C 1
ATOM 767 O O . VAL A 1 98 ? 10.368 0.166 -5.108 1.00 91.81 98 VAL A O 1
ATOM 770 N N . VAL A 1 99 ? 11.953 1.250 -3.918 1.00 88.19 99 VAL A N 1
ATOM 771 C CA . VAL A 1 99 ? 12.726 1.704 -5.070 1.00 88.19 99 VAL A CA 1
ATOM 772 C C . VAL A 1 99 ? 13.506 0.532 -5.660 1.00 88.19 99 VAL A C 1
ATOM 774 O O . VAL A 1 99 ? 14.353 -0.078 -5.000 1.00 88.19 99 VAL A O 1
ATOM 777 N N . ALA A 1 100 ? 13.226 0.234 -6.923 1.00 80.12 100 ALA A N 1
ATOM 778 C CA . ALA A 1 100 ? 13.917 -0.764 -7.717 1.00 80.12 100 ALA A CA 1
ATOM 779 C C . ALA A 1 100 ? 14.710 -0.091 -8.847 1.00 80.12 100 ALA A C 1
ATOM 781 O O . ALA A 1 100 ? 14.263 0.915 -9.401 1.00 80.12 100 ALA A O 1
ATOM 782 N N . PRO A 1 101 ? 15.871 -0.650 -9.231 1.00 73.31 101 PRO A N 1
ATOM 783 C CA . PRO A 1 101 ? 16.616 -0.154 -10.378 1.00 73.31 101 PRO A CA 1
ATOM 784 C C . PRO A 1 101 ? 15.794 -0.306 -11.659 1.00 73.31 101 PRO A C 1
ATOM 786 O O . PRO A 1 101 ? 15.098 -1.307 -11.869 1.00 73.31 101 PRO A O 1
ATOM 789 N N . SER A 1 102 ? 15.890 0.686 -12.537 1.00 68.69 102 SER A N 1
ATOM 790 C CA . SER A 1 102 ? 15.224 0.624 -13.835 1.00 68.69 102 SER A CA 1
ATOM 791 C C . SER A 1 102 ? 16.012 -0.235 -14.826 1.00 68.69 102 SER A C 1
ATOM 793 O O . SER A 1 102 ? 17.234 -0.322 -14.754 1.00 68.69 102 SER A O 1
ATOM 795 N N . GLN A 1 103 ? 15.342 -0.820 -15.826 1.00 61.41 103 GLN A N 1
ATOM 796 C CA . GLN A 1 103 ? 16.015 -1.586 -16.892 1.00 61.41 103 GLN A CA 1
ATOM 797 C C . GLN A 1 103 ? 17.150 -0.811 -17.583 1.00 61.41 103 GLN A C 1
ATOM 799 O O . GLN A 1 103 ? 18.135 -1.415 -17.995 1.00 61.41 103 GLN A O 1
ATOM 804 N N . LYS A 1 104 ? 17.026 0.518 -17.704 1.00 57.31 104 LYS A N 1
ATOM 805 C CA . LYS A 1 104 ? 18.044 1.370 -18.337 1.00 57.31 104 LYS A CA 1
ATOM 806 C C . LYS A 1 104 ? 19.326 1.502 -17.520 1.00 57.31 104 LYS A C 1
ATOM 808 O O . LYS A 1 104 ? 20.348 1.855 -18.086 1.00 57.31 104 LYS A O 1
ATOM 813 N N . GLU A 1 105 ? 19.271 1.256 -16.216 1.00 56.34 105 GLU A N 1
ATOM 814 C CA . GLU A 1 105 ? 20.442 1.308 -15.331 1.00 56.34 105 GLU A CA 1
ATOM 815 C C . GLU A 1 105 ? 21.189 -0.030 -15.278 1.00 56.34 105 GLU A C 1
ATOM 817 O O . GLU A 1 105 ? 22.304 -0.094 -14.768 1.00 56.34 105 GLU A O 1
ATOM 822 N N . ILE A 1 106 ? 20.572 -1.099 -15.792 1.00 56.12 106 ILE A N 1
ATOM 823 C CA . ILE A 1 106 ? 21.096 -2.471 -15.760 1.00 56.12 106 ILE A CA 1
ATOM 824 C C . ILE A 1 106 ? 21.643 -2.894 -17.143 1.00 56.12 106 ILE A C 1
ATOM 826 O O . ILE A 1 106 ? 22.275 -3.944 -17.256 1.00 56.12 106 ILE A O 1
ATOM 830 N N . ALA A 1 107 ? 21.412 -2.083 -18.185 1.00 53.03 107 ALA A N 1
ATOM 831 C CA . ALA A 1 107 ? 21.828 -2.319 -19.571 1.00 53.03 107 ALA A CA 1
ATOM 832 C C . ALA A 1 107 ? 23.141 -1.613 -19.943 1.00 53.03 107 ALA A C 1
ATOM 834 O O . ALA A 1 107 ? 23.368 -0.479 -19.466 1.00 53.03 107 ALA A O 1
#

Organism: NCBI:txid1240361

Foldseek 3Di:
DQDDADDPDHAQQPQVVVLVVVCVVPVPDAAEGEEEPVSCVVNVVCVVVLVVVQGQYEYEYEYQVDPDDDDCPQPDDPVVVVQVVVSRPDGTYDHDHDYGHHPVVVD